Protein AF-A0A9E2UT31-F1 (afdb_monomer_lite)

Sequence (85 aa):
MEGEWDRLELLYGVDNIKRARGYAEIVYEESNPKVIEDIIKRIDTFGEKRVKAAFDIAAKKSPANPKRCYPYVKGIMDKWERRIK

Foldseek 3Di:
DCVLVVVCCVVPNPVLLVVLLVLVVQLVCSVPSVSSVVLSVCCVVPNPVLLVVLSVVLSPDDPPDPCSHSVVSVVSSVVVVVVVD

pLDDT: mean 93.75, std 8.63, range [52.56, 98.25]

Secondary structure (DSSP, 8-state):
--HHHHHHHHHH-HHHHHHHHHHHHHTT-TT-HHHHHHHHHHHHHH-HHHHHHHHHHHHTS-TT-TTSSHHHHHHHHHHHHTTT-

Structure (mmCIF, N/CA/C/O backbone):
data_AF-A0A9E2UT31-F1
#
_entry.id   AF-A0A9E2UT31-F1
#
loop_
_atom_site.group_PDB
_atom_site.id
_atom_site.type_symbol
_atom_site.label_atom_id
_atom_site.label_alt_id
_atom_site.label_comp_id
_atom_site.label_asym_id
_atom_site.label_entity_id
_atom_site.label_seq_id
_atom_site.pdbx_PDB_ins_code
_atom_site.Cartn_x
_atom_site.Cartn_y
_atom_site.Cartn_z
_atom_site.occupancy
_atom_site.B_iso_or_equiv
_atom_site.auth_seq_id
_atom_site.auth_comp_id
_atom_site.auth_asym_id
_atom_site.auth_atom_id
_atom_site.pdbx_PDB_model_num
ATOM 1 N N . MET A 1 1 ? 6.757 21.048 -3.846 1.00 52.56 1 MET A N 1
ATOM 2 C CA . MET A 1 1 ? 6.224 19.669 -3.943 1.00 52.56 1 MET A CA 1
ATOM 3 C C . MET A 1 1 ? 6.130 19.047 -2.540 1.00 52.56 1 MET A C 1
ATOM 5 O O . MET A 1 1 ? 6.371 17.861 -2.385 1.00 52.56 1 MET A O 1
ATOM 9 N N . GLU A 1 2 ? 5.771 19.848 -1.526 1.00 56.97 2 GLU A N 1
ATOM 10 C CA . GLU A 1 2 ? 5.726 19.447 -0.102 1.00 56.97 2 GLU A CA 1
ATOM 11 C C . GLU A 1 2 ? 4.286 19.195 0.383 1.00 56.97 2 GLU A C 1
ATOM 13 O O . GLU A 1 2 ? 4.040 18.276 1.155 1.00 56.97 2 GLU A O 1
ATOM 18 N N . GLY A 1 3 ? 3.293 19.885 -0.192 1.00 83.50 3 GLY A N 1
ATOM 19 C CA . GLY A 1 3 ? 1.924 19.862 0.335 1.00 83.50 3 GLY A CA 1
ATOM 20 C C . GLY A 1 3 ? 1.166 18.529 0.262 1.00 83.50 3 GLY A C 1
ATOM 21 O O . GLY A 1 3 ? 0.226 18.344 1.030 1.00 83.50 3 GLY A O 1
ATOM 22 N N . GLU A 1 4 ? 1.523 17.590 -0.627 1.00 89.69 4 GLU A N 1
ATOM 23 C CA . GLU A 1 4 ? 0.847 16.279 -0.644 1.00 89.69 4 GLU A CA 1
ATOM 24 C C . GLU A 1 4 ? 1.268 15.416 0.551 1.00 89.69 4 GLU A C 1
ATOM 26 O O . GLU A 1 4 ? 0.406 14.793 1.164 1.00 89.69 4 GLU A O 1
ATOM 31 N N . TRP A 1 5 ? 2.550 15.417 0.930 1.00 92.00 5 TRP A N 1
ATOM 32 C CA . TRP A 1 5 ? 3.027 14.648 2.083 1.00 92.00 5 TRP A CA 1
ATOM 33 C C . TRP A 1 5 ? 2.556 15.262 3.399 1.00 92.00 5 TRP A C 1
ATOM 35 O O . TRP A 1 5 ? 2.001 14.534 4.218 1.00 92.00 5 TRP A O 1
ATOM 45 N N . ASP A 1 6 ? 2.635 16.588 3.538 1.00 93.19 6 ASP A N 1
ATOM 46 C CA . ASP A 1 6 ? 2.132 17.300 4.720 1.00 93.19 6 ASP A CA 1
ATOM 47 C C . ASP A 1 6 ? 0.634 17.036 4.937 1.00 93.19 6 ASP A C 1
ATOM 49 O O . ASP A 1 6 ? 0.180 16.758 6.050 1.00 93.19 6 ASP A O 1
ATOM 53 N N . ARG A 1 7 ? -0.154 17.051 3.849 1.00 95.00 7 ARG A N 1
ATOM 54 C CA . ARG A 1 7 ? -1.578 16.697 3.895 1.00 95.00 7 ARG A CA 1
ATOM 55 C C . ARG A 1 7 ? -1.776 15.264 4.382 1.00 95.00 7 ARG A C 1
ATOM 57 O O . ARG A 1 7 ? -2.670 15.026 5.192 1.00 95.00 7 ARG A O 1
ATOM 64 N N . LEU A 1 8 ? -1.021 14.300 3.855 1.00 95.00 8 LEU A N 1
ATOM 65 C CA . LEU A 1 8 ? -1.168 12.905 4.269 1.00 95.00 8 LEU A CA 1
ATOM 66 C C . LEU A 1 8 ? -0.797 12.729 5.740 1.00 95.00 8 LEU A C 1
ATOM 68 O O . LEU A 1 8 ? -1.514 12.025 6.450 1.00 95.00 8 LEU A O 1
ATOM 72 N N . GLU A 1 9 ? 0.285 13.359 6.198 1.00 94.81 9 GLU A N 1
ATOM 73 C CA . GLU A 1 9 ? 0.732 13.281 7.592 1.00 94.81 9 GLU A CA 1
ATOM 74 C C . GLU A 1 9 ? -0.328 13.835 8.540 1.00 94.81 9 GLU A C 1
ATOM 76 O O . GLU A 1 9 ? -0.642 13.189 9.540 1.00 94.81 9 GLU A O 1
ATOM 81 N N . LEU A 1 10 ? -0.958 14.955 8.176 1.00 95.06 10 LEU A N 1
ATOM 82 C CA . LEU A 1 10 ? -2.062 15.536 8.936 1.00 95.06 10 LEU A CA 1
ATOM 83 C C . LEU A 1 10 ? -3.302 14.626 8.977 1.00 95.06 10 LEU A C 1
ATOM 85 O O . LEU A 1 10 ? -3.963 14.538 10.008 1.00 95.06 10 LEU A O 1
ATOM 89 N N . LEU A 1 11 ? -3.641 13.971 7.862 1.00 96.38 11 LEU A N 1
ATOM 90 C CA . LEU A 1 11 ? -4.865 13.168 7.748 1.00 96.38 11 LEU A CA 1
ATOM 91 C C . LEU A 1 11 ? -4.744 11.776 8.369 1.00 96.38 11 LEU A C 1
ATOM 93 O O . LEU A 1 11 ? -5.694 11.289 8.976 1.00 96.38 11 LEU A O 1
ATOM 97 N N . TYR A 1 12 ? -3.607 11.117 8.165 1.00 96.19 12 TYR A N 1
ATOM 98 C CA . TYR A 1 12 ? -3.446 9.696 8.467 1.00 96.19 12 TYR A CA 1
ATOM 99 C C . TYR A 1 12 ? -2.392 9.431 9.540 1.00 96.19 12 TYR A C 1
ATOM 101 O O . TYR A 1 12 ? -2.371 8.340 10.106 1.00 96.19 12 TYR A O 1
ATOM 109 N N . GLY A 1 13 ? -1.528 10.401 9.840 1.00 96.62 13 GLY A N 1
ATOM 110 C CA . GLY A 1 13 ? -0.403 10.224 10.747 1.00 96.62 13 GLY A CA 1
ATOM 111 C C . GLY A 1 13 ? 0.781 9.498 10.105 1.00 96.62 13 GLY A C 1
ATOM 112 O O . GLY A 1 13 ? 0.647 8.665 9.200 1.00 96.62 13 GLY A O 1
ATOM 113 N N . VAL A 1 14 ? 1.971 9.803 10.623 1.00 95.31 14 VAL A N 1
ATOM 114 C CA . VAL A 1 14 ? 3.257 9.306 10.110 1.00 95.31 14 VAL A CA 1
ATOM 115 C C . VAL A 1 14 ? 3.334 7.774 10.133 1.00 95.31 14 VAL A C 1
ATOM 117 O O . VAL A 1 14 ? 3.845 7.167 9.192 1.00 95.31 14 VAL A O 1
ATOM 120 N N . ASP A 1 15 ? 2.777 7.124 11.157 1.00 96.25 15 ASP A N 1
ATOM 121 C CA . ASP A 1 15 ? 2.839 5.664 11.297 1.00 96.25 15 ASP A CA 1
ATOM 122 C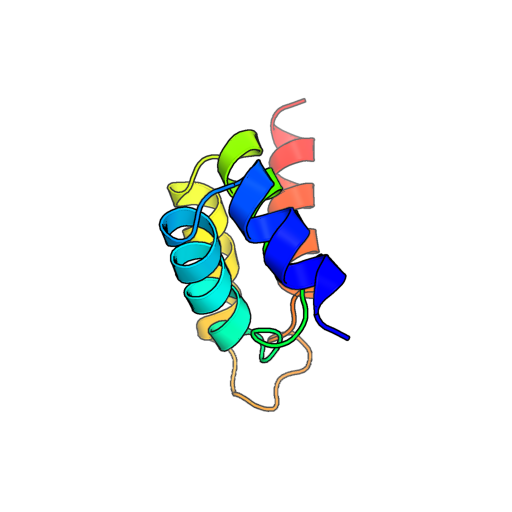 C . ASP A 1 15 ? 2.052 4.923 10.209 1.00 96.25 15 ASP A C 1
ATOM 124 O O . ASP A 1 15 ? 2.527 3.916 9.672 1.00 96.25 15 ASP A O 1
ATOM 128 N N . ASN A 1 16 ? 0.872 5.427 9.837 1.00 96.25 16 ASN A N 1
ATOM 129 C CA . ASN A 1 16 ? 0.066 4.830 8.771 1.00 96.25 16 ASN A CA 1
ATOM 130 C C . ASN A 1 16 ? 0.718 5.040 7.403 1.00 96.25 16 ASN A C 1
ATOM 132 O O . ASN A 1 16 ? 0.745 4.118 6.587 1.00 96.25 16 ASN A O 1
ATOM 136 N N . ILE A 1 17 ? 1.322 6.209 7.179 1.00 97.00 17 ILE A N 1
ATOM 137 C CA . ILE A 1 17 ? 2.102 6.490 5.967 1.00 97.00 17 ILE A CA 1
ATOM 138 C C . ILE A 1 17 ? 3.302 5.563 5.870 1.00 97.00 17 ILE A C 1
ATOM 140 O O . ILE A 1 17 ? 3.521 4.957 4.824 1.00 97.00 17 ILE A O 1
ATOM 144 N N . LYS A 1 18 ? 4.066 5.409 6.954 1.00 96.88 18 LYS A N 1
ATOM 145 C CA . LYS A 1 18 ? 5.229 4.520 6.996 1.00 96.88 18 LYS A CA 1
ATOM 146 C C . LYS A 1 18 ? 4.832 3.074 6.707 1.00 96.88 18 LYS A C 1
ATOM 148 O O . LYS A 1 18 ? 5.498 2.394 5.930 1.00 96.88 18 LYS A O 1
ATOM 153 N N . ARG A 1 19 ? 3.718 2.613 7.281 1.00 96.69 19 ARG A N 1
ATOM 154 C CA . ARG A 1 19 ? 3.176 1.276 7.012 1.00 96.69 19 ARG A CA 1
ATOM 155 C C . ARG A 1 19 ? 2.762 1.108 5.550 1.00 96.69 19 ARG A C 1
ATOM 157 O O . ARG A 1 19 ? 3.138 0.124 4.921 1.00 96.69 19 ARG A O 1
ATOM 164 N N . ALA A 1 20 ? 2.024 2.068 4.997 1.00 97.69 20 ALA A N 1
ATOM 165 C CA . ALA A 1 20 ? 1.604 2.044 3.600 1.00 97.69 20 ALA A CA 1
ATOM 166 C C . ALA A 1 20 ? 2.791 2.123 2.627 1.00 97.69 20 ALA A C 1
ATOM 168 O O . ALA A 1 20 ? 2.790 1.429 1.611 1.00 97.69 20 ALA A O 1
ATOM 169 N N . ARG A 1 21 ? 3.840 2.881 2.971 1.00 97.56 21 ARG A N 1
ATOM 170 C CA . ARG A 1 21 ? 5.109 2.911 2.231 1.00 97.56 21 ARG A CA 1
ATOM 171 C C . ARG A 1 21 ? 5.767 1.541 2.157 1.00 97.56 21 ARG A C 1
ATOM 173 O O . ARG A 1 21 ? 6.122 1.131 1.061 1.00 97.56 21 ARG A O 1
ATOM 180 N N . GLY A 1 22 ? 5.817 0.791 3.257 1.00 97.94 22 GLY A N 1
ATOM 181 C CA . GLY A 1 22 ? 6.357 -0.574 3.242 1.00 97.94 22 GLY A CA 1
ATOM 182 C C . GLY A 1 22 ? 5.618 -1.518 2.280 1.00 97.94 22 GLY A C 1
ATOM 183 O O . GLY A 1 22 ? 6.231 -2.378 1.652 1.00 97.94 22 GLY A O 1
ATOM 184 N N . TYR A 1 23 ? 4.306 -1.339 2.095 1.00 98.19 23 TYR A N 1
ATOM 185 C CA . TYR A 1 23 ? 3.572 -2.060 1.049 1.00 98.19 23 TYR A CA 1
ATOM 186 C C . TYR A 1 23 ? 3.903 -1.542 -0.354 1.00 98.19 23 TYR A C 1
ATOM 188 O O . TYR A 1 23 ? 4.084 -2.335 -1.277 1.00 98.19 23 TYR A O 1
ATOM 196 N N . ALA A 1 24 ? 3.993 -0.227 -0.528 1.00 97.94 24 ALA A N 1
ATOM 197 C CA . ALA A 1 24 ? 4.298 0.388 -1.814 1.00 97.94 24 ALA A CA 1
ATOM 198 C C . ALA A 1 24 ? 5.706 0.037 -2.330 1.00 97.94 24 ALA A C 1
ATOM 200 O O . ALA A 1 24 ? 5.863 -0.163 -3.532 1.00 97.94 24 ALA A O 1
ATOM 201 N N . GLU A 1 25 ? 6.686 -0.161 -1.444 1.00 97.94 25 GLU A N 1
ATOM 202 C CA . GLU A 1 25 ? 8.036 -0.641 -1.790 1.00 97.94 25 GLU A CA 1
ATOM 203 C C . GLU A 1 25 ? 8.008 -1.996 -2.520 1.00 97.94 25 GLU A C 1
ATOM 205 O O . GLU A 1 25 ? 8.803 -2.254 -3.424 1.00 97.94 25 GLU A O 1
ATOM 210 N N . ILE A 1 26 ? 7.053 -2.876 -2.191 1.00 97.31 26 ILE A N 1
ATOM 211 C CA . ILE A 1 26 ? 6.914 -4.189 -2.846 1.00 97.31 26 ILE A CA 1
ATOM 212 C C . ILE A 1 26 ? 6.645 -4.028 -4.347 1.00 97.31 26 ILE A C 1
ATOM 214 O O . ILE A 1 26 ? 7.035 -4.893 -5.140 1.00 97.31 26 ILE A O 1
ATOM 218 N N . VAL A 1 27 ? 5.977 -2.940 -4.725 1.00 97.31 27 VAL A N 1
ATOM 219 C CA . VAL A 1 27 ? 5.539 -2.627 -6.088 1.00 97.31 27 VAL A CA 1
ATOM 220 C C . VAL A 1 27 ? 6.228 -1.387 -6.665 1.00 97.31 27 VAL A C 1
ATOM 222 O O . VAL A 1 27 ? 5.792 -0.921 -7.713 1.00 97.31 27 VAL A O 1
ATOM 225 N N . TYR A 1 28 ? 7.303 -0.910 -6.025 1.00 96.81 28 TYR A N 1
ATOM 226 C CA . TYR A 1 28 ? 8.141 0.212 -6.470 1.00 96.81 28 TYR A CA 1
ATOM 227 C C . TYR A 1 28 ? 7.395 1.557 -6.598 1.00 96.81 28 TYR A C 1
ATOM 229 O O . TYR A 1 28 ? 7.634 2.324 -7.528 1.00 96.81 28 TYR A O 1
ATOM 237 N N . GLU A 1 29 ? 6.455 1.824 -5.686 1.00 97.06 29 GLU A N 1
ATOM 238 C CA . GLU A 1 29 ? 5.601 3.028 -5.679 1.00 97.06 29 GLU A CA 1
ATOM 239 C C . GLU A 1 29 ? 5.704 3.822 -4.358 1.00 97.06 29 GLU A C 1
ATOM 241 O O . GLU A 1 29 ? 4.830 4.619 -4.018 1.00 97.06 29 GLU A O 1
ATOM 246 N N . GLU A 1 30 ? 6.757 3.617 -3.565 1.00 96.69 30 GLU A N 1
ATOM 247 C CA . GLU A 1 30 ? 6.939 4.226 -2.237 1.00 96.69 30 GLU A CA 1
ATOM 248 C C . GLU A 1 30 ? 7.065 5.760 -2.245 1.00 96.69 30 GLU A C 1
ATOM 250 O O . GLU A 1 30 ? 6.821 6.430 -1.232 1.00 96.69 30 GLU A O 1
ATOM 255 N N . SER A 1 31 ? 7.412 6.321 -3.404 1.00 96.06 31 SER A N 1
ATOM 256 C CA . SER A 1 31 ? 7.507 7.759 -3.663 1.00 96.06 31 SER A CA 1
ATOM 257 C C . SER A 1 31 ? 6.207 8.372 -4.194 1.00 96.06 31 SER A C 1
ATOM 259 O O . SER A 1 31 ? 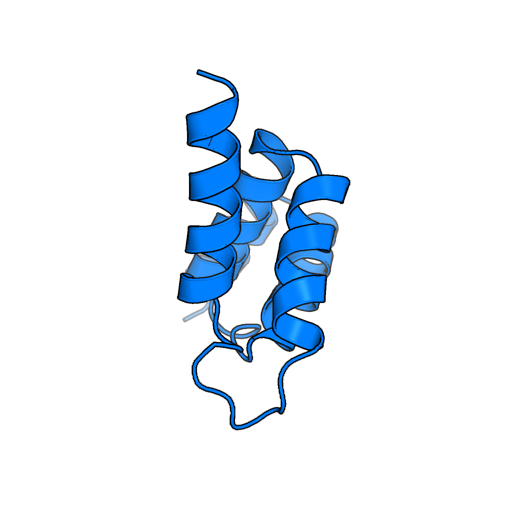6.141 9.588 -4.364 1.00 96.06 31 SER A O 1
ATOM 261 N N . ASN A 1 32 ? 5.165 7.566 -4.428 1.00 96.62 32 ASN A N 1
ATOM 262 C CA . ASN A 1 32 ? 3.909 8.008 -5.020 1.00 96.62 32 ASN A CA 1
ATOM 263 C C . ASN A 1 32 ? 2.833 8.241 -3.939 1.00 96.62 32 ASN A C 1
ATOM 265 O O . ASN A 1 32 ? 2.170 7.289 -3.513 1.00 96.62 32 ASN A O 1
ATOM 269 N N . PRO A 1 33 ? 2.593 9.492 -3.501 1.00 95.94 33 PRO A N 1
ATOM 270 C CA . PRO A 1 33 ? 1.669 9.790 -2.402 1.00 95.94 33 PRO A CA 1
ATOM 271 C C . PRO A 1 33 ? 0.229 9.337 -2.682 1.00 95.94 33 PRO A C 1
ATOM 273 O O . PRO A 1 33 ? -0.482 8.955 -1.756 1.00 95.94 33 PRO A O 1
ATOM 276 N N . LYS A 1 34 ? -0.201 9.289 -3.951 1.00 96.75 34 LYS A N 1
ATOM 277 C CA . LYS A 1 34 ? -1.536 8.788 -4.321 1.00 96.75 34 LYS A CA 1
ATOM 278 C C . LYS A 1 34 ? -1.666 7.284 -4.092 1.00 96.75 34 LYS A C 1
ATOM 280 O O . LYS A 1 34 ? -2.720 6.825 -3.657 1.00 96.75 34 LYS A O 1
ATOM 285 N N . VAL A 1 35 ? -0.606 6.520 -4.368 1.00 97.56 35 VAL A N 1
ATOM 286 C CA . VAL A 1 35 ? -0.566 5.078 -4.082 1.00 97.56 35 VAL A CA 1
ATOM 287 C C . VAL A 1 35 ? -0.532 4.844 -2.577 1.00 97.56 35 VAL A C 1
ATOM 289 O O . VAL A 1 35 ? -1.296 4.016 -2.087 1.00 97.56 35 VAL A O 1
ATOM 292 N N . ILE A 1 36 ? 0.270 5.615 -1.835 1.00 98.00 36 ILE A N 1
ATOM 293 C CA . ILE A 1 36 ? 0.293 5.553 -0.367 1.00 98.00 36 ILE A CA 1
ATOM 294 C C . ILE A 1 36 ? -1.101 5.803 0.212 1.00 98.00 36 ILE A C 1
ATOM 296 O O . ILE A 1 36 ? -1.588 4.997 1.002 1.00 98.00 36 ILE A O 1
ATOM 300 N N . GLU A 1 37 ? -1.776 6.872 -0.216 1.00 97.81 37 GLU A N 1
ATOM 301 C CA . GLU A 1 37 ? -3.121 7.196 0.259 1.00 97.81 37 GLU A CA 1
ATOM 302 C C . GLU A 1 37 ? -4.141 6.090 -0.070 1.00 97.81 37 GLU A C 1
ATOM 304 O O . GLU A 1 37 ? -4.958 5.735 0.780 1.00 97.81 37 GLU A O 1
ATOM 309 N N . ASP A 1 38 ? -4.098 5.510 -1.277 1.00 97.88 38 ASP A N 1
ATOM 310 C CA . ASP A 1 38 ? -5.008 4.416 -1.657 1.00 97.88 38 ASP A CA 1
ATOM 311 C C . ASP A 1 38 ? -4.737 3.140 -0.841 1.00 97.88 38 ASP A C 1
ATOM 313 O O . ASP A 1 38 ? -5.682 2.454 -0.453 1.00 97.88 38 ASP A O 1
ATOM 317 N N . ILE A 1 39 ? -3.474 2.839 -0.513 1.00 98.12 39 ILE A N 1
ATOM 318 C CA . ILE A 1 39 ? -3.122 1.713 0.365 1.00 98.12 39 ILE A CA 1
ATOM 319 C C . ILE A 1 39 ? -3.706 1.920 1.764 1.00 98.12 39 ILE A C 1
ATOM 321 O O . ILE A 1 39 ? -4.322 0.991 2.286 1.00 98.12 39 ILE A O 1
ATOM 325 N N . ILE A 1 40 ? -3.568 3.117 2.349 1.00 97.94 40 ILE A N 1
ATOM 326 C CA . ILE A 1 40 ? -4.137 3.434 3.672 1.00 97.94 40 ILE A CA 1
ATOM 327 C C . ILE A 1 40 ? -5.653 3.201 3.659 1.00 97.94 40 ILE A C 1
ATOM 329 O O . ILE A 1 40 ? -6.165 2.406 4.445 1.00 97.94 40 ILE A O 1
ATOM 333 N N . LYS A 1 41 ? -6.365 3.776 2.682 1.00 96.94 41 LYS A N 1
ATOM 334 C CA . LYS A 1 41 ? -7.824 3.603 2.545 1.00 96.94 41 LYS A CA 1
ATOM 335 C C . LYS A 1 41 ? -8.235 2.141 2.375 1.00 96.94 41 LYS A C 1
ATOM 337 O O . LYS A 1 41 ? -9.286 1.713 2.858 1.00 96.94 41 LYS A O 1
ATOM 342 N N . ARG A 1 42 ? -7.421 1.344 1.680 1.00 95.88 42 ARG A N 1
ATOM 343 C CA . ARG A 1 42 ? -7.669 -0.092 1.504 1.00 95.88 42 ARG A CA 1
ATOM 344 C C . ARG A 1 42 ? -7.420 -0.890 2.775 1.00 95.88 42 ARG A C 1
ATOM 346 O O . ARG A 1 42 ? -8.134 -1.869 2.988 1.00 95.88 42 ARG A O 1
ATOM 353 N N . ILE A 1 43 ? -6.464 -0.489 3.612 1.00 96.31 43 ILE A N 1
ATOM 354 C CA . ILE A 1 43 ? -6.269 -1.082 4.940 1.00 96.31 43 ILE A CA 1
ATOM 355 C C . ILE A 1 43 ? -7.522 -0.853 5.787 1.00 96.31 43 ILE A C 1
ATOM 357 O O . ILE A 1 43 ? -8.027 -1.819 6.354 1.00 96.31 43 ILE A O 1
ATOM 361 N N . ASP A 1 44 ? -8.078 0.358 5.779 1.00 94.25 44 ASP A N 1
ATOM 362 C CA . ASP A 1 44 ? -9.311 0.674 6.513 1.00 94.25 44 ASP A CA 1
ATOM 363 C C . ASP A 1 44 ? -10.524 -0.103 5.975 1.00 94.25 44 ASP A C 1
ATOM 365 O O . ASP A 1 44 ? -11.344 -0.608 6.739 1.00 94.25 44 ASP A O 1
ATOM 369 N N . THR A 1 45 ? -10.620 -0.257 4.650 1.00 92.75 45 THR A N 1
ATOM 370 C CA . THR A 1 45 ? -11.764 -0.916 3.993 1.00 92.75 45 THR A CA 1
ATOM 371 C C . THR A 1 45 ? -11.740 -2.441 4.134 1.00 92.75 45 THR A C 1
ATOM 373 O O . THR A 1 45 ? -12.768 -3.070 4.380 1.00 92.75 45 THR A O 1
ATOM 376 N N . PHE A 1 46 ? -10.580 -3.071 3.926 1.00 92.38 46 PHE A N 1
ATOM 377 C CA . PHE A 1 46 ? -10.459 -4.533 3.843 1.00 92.38 46 PHE A CA 1
ATOM 378 C C . PHE A 1 46 ? -9.822 -5.173 5.077 1.00 92.38 46 PHE A C 1
ATOM 380 O O . PHE A 1 46 ? -9.866 -6.400 5.222 1.00 92.38 46 PHE A O 1
ATOM 387 N N . GLY A 1 47 ? -9.209 -4.370 5.940 1.00 94.94 47 GLY A N 1
ATOM 388 C CA . GLY A 1 47 ? -8.346 -4.828 7.013 1.00 94.94 47 GLY A CA 1
ATOM 389 C C . GLY A 1 47 ? -6.941 -5.183 6.521 1.00 94.94 47 GLY A C 1
ATOM 390 O O . GLY A 1 47 ? -6.727 -5.713 5.424 1.00 94.94 47 GLY A O 1
ATOM 391 N N . GLU A 1 48 ? -5.965 -4.959 7.397 1.00 95.50 48 GLU A N 1
ATOM 392 C CA . GLU A 1 48 ? -4.542 -5.137 7.101 1.00 95.50 48 GLU A CA 1
ATOM 393 C C . GLU A 1 48 ? -4.195 -6.551 6.610 1.00 95.50 48 GLU A C 1
ATOM 395 O O . GLU A 1 48 ? -3.427 -6.711 5.664 1.00 95.50 48 GLU A O 1
ATOM 400 N N . LYS A 1 49 ? -4.821 -7.595 7.175 1.00 95.94 49 LYS A N 1
ATOM 401 C CA . LYS A 1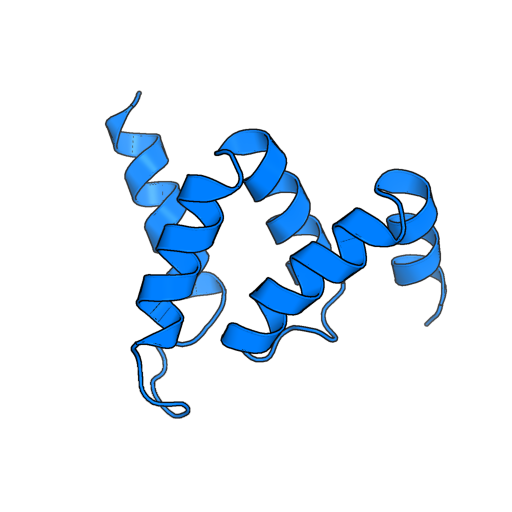 49 ? -4.570 -8.992 6.775 1.00 95.94 49 LYS A CA 1
ATOM 402 C C . LYS A 1 49 ? -4.843 -9.240 5.291 1.00 95.94 49 LYS A C 1
ATOM 404 O O . LYS A 1 49 ? -4.095 -9.972 4.644 1.00 95.94 49 LYS A O 1
ATOM 409 N N . ARG A 1 50 ? -5.914 -8.653 4.747 1.00 95.62 50 ARG A N 1
ATOM 410 C CA . ARG A 1 50 ? -6.271 -8.824 3.333 1.00 95.62 50 ARG A CA 1
ATOM 411 C C . ARG A 1 50 ? -5.333 -8.026 2.445 1.00 95.62 50 ARG A C 1
ATOM 413 O O . ARG A 1 50 ? -4.803 -8.585 1.491 1.00 95.62 50 ARG A O 1
ATOM 420 N N . VAL A 1 51 ? -5.067 -6.768 2.792 1.00 97.31 51 VAL A N 1
ATOM 421 C CA . VAL A 1 51 ? -4.100 -5.942 2.055 1.00 97.31 51 VAL A CA 1
ATOM 422 C C . VAL A 1 51 ? -2.749 -6.649 1.982 1.00 97.31 51 VAL A C 1
ATOM 424 O O . VAL A 1 51 ? -2.240 -6.878 0.884 1.00 97.31 51 VAL A O 1
ATOM 427 N N . LYS A 1 52 ? -2.239 -7.132 3.120 1.00 98.00 52 LYS A N 1
ATOM 428 C CA . LYS A 1 52 ? -1.002 -7.910 3.175 1.00 98.00 52 LYS A CA 1
ATOM 429 C C . LYS A 1 52 ? -1.033 -9.116 2.242 1.00 98.00 52 LYS A C 1
ATOM 431 O O . LYS A 1 52 ? -0.105 -9.299 1.464 1.00 98.00 52 LYS A O 1
ATOM 436 N N . ALA A 1 53 ? -2.102 -9.912 2.266 1.00 97.81 53 ALA A N 1
ATOM 437 C CA . ALA A 1 53 ? -2.215 -11.081 1.398 1.00 97.81 53 ALA A CA 1
ATOM 438 C C . ALA A 1 53 ? -2.159 -10.720 -0.100 1.00 97.81 53 ALA A C 1
ATOM 440 O O . ALA A 1 53 ? -1.570 -11.461 -0.887 1.00 97.81 53 ALA A O 1
ATOM 441 N N . ALA A 1 54 ? -2.737 -9.586 -0.509 1.00 97.88 54 ALA A N 1
ATOM 442 C CA . ALA A 1 54 ? -2.679 -9.131 -1.899 1.00 97.88 54 ALA A CA 1
ATOM 443 C C . ALA A 1 54 ? -1.254 -8.721 -2.304 1.00 97.88 54 ALA A C 1
ATOM 445 O O . ALA A 1 54 ? -0.774 -9.120 -3.369 1.00 97.88 54 ALA A O 1
ATOM 446 N N . PHE A 1 55 ? -0.556 -7.991 -1.433 1.00 98.25 55 PHE A N 1
ATOM 447 C CA . PHE A 1 55 ? 0.842 -7.623 -1.645 1.00 98.25 55 PHE A CA 1
ATOM 448 C C . PHE A 1 55 ? 1.781 -8.835 -1.616 1.00 98.25 55 PHE A C 1
ATOM 450 O O . PHE A 1 55 ? 2.646 -8.938 -2.481 1.00 98.25 55 PHE A O 1
ATOM 457 N N . ASP A 1 56 ? 1.566 -9.810 -0.729 1.00 98.12 56 ASP A N 1
ATOM 458 C CA . ASP A 1 56 ? 2.338 -11.060 -0.684 1.00 98.12 56 ASP A CA 1
ATOM 459 C C . ASP A 1 56 ? 2.230 -11.840 -2.013 1.00 98.12 56 ASP A C 1
ATOM 461 O O . ASP A 1 56 ? 3.190 -12.471 -2.458 1.00 98.12 56 ASP A O 1
ATOM 465 N N . ILE A 1 57 ? 1.075 -11.796 -2.692 1.00 97.56 57 ILE A N 1
ATOM 466 C CA . ILE A 1 57 ? 0.901 -12.417 -4.018 1.00 97.56 57 ILE A CA 1
ATOM 467 C C . ILE A 1 57 ? 1.755 -11.710 -5.080 1.00 97.56 57 ILE A C 1
ATOM 469 O O . ILE A 1 57 ? 2.332 -12.384 -5.941 1.00 97.56 57 ILE A O 1
ATOM 473 N N . ALA A 1 58 ? 1.837 -10.378 -5.039 1.00 96.88 58 ALA A N 1
ATOM 474 C CA . ALA A 1 58 ? 2.689 -9.604 -5.941 1.00 96.88 58 ALA A CA 1
ATOM 475 C C . ALA A 1 58 ? 4.181 -9.791 -5.618 1.00 96.88 58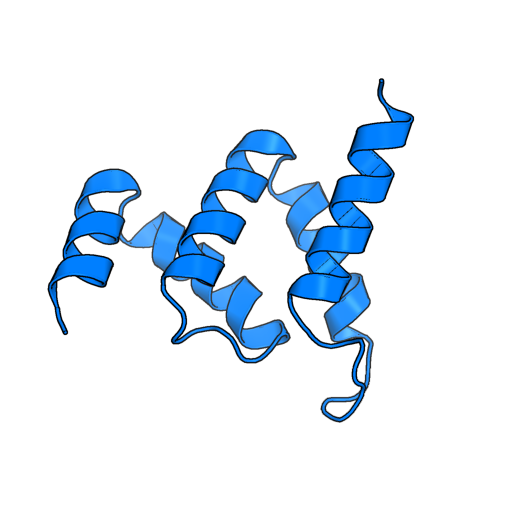 ALA A C 1
ATOM 477 O O . ALA A 1 58 ? 4.979 -9.975 -6.535 1.00 96.88 58 ALA A O 1
ATOM 478 N N . ALA A 1 59 ? 4.548 -9.849 -4.335 1.00 96.94 59 ALA A N 1
ATOM 479 C CA . ALA A 1 59 ? 5.921 -10.034 -3.865 1.00 96.94 59 ALA A CA 1
ATOM 480 C C . ALA A 1 59 ? 6.548 -11.357 -4.337 1.00 96.94 59 ALA A C 1
ATOM 482 O O . ALA A 1 59 ? 7.746 -11.417 -4.596 1.00 96.94 59 ALA A O 1
ATOM 483 N N . LYS A 1 60 ? 5.738 -12.412 -4.512 1.00 97.25 60 LYS A N 1
ATOM 484 C CA . LYS A 1 60 ? 6.181 -13.706 -5.069 1.00 97.25 60 LYS A CA 1
ATOM 485 C C . LYS A 1 60 ? 6.577 -13.640 -6.548 1.00 97.25 60 LYS A C 1
ATOM 487 O O . LYS A 1 60 ? 7.068 -14.628 -7.091 1.00 97.25 60 LYS A O 1
ATOM 492 N N . LYS A 1 61 ? 6.301 -12.535 -7.244 1.00 95.31 61 LYS A N 1
ATOM 493 C CA . LYS A 1 61 ? 6.697 -12.346 -8.642 1.00 95.31 61 LYS A CA 1
ATOM 494 C C . LYS A 1 61 ? 8.127 -11.815 -8.721 1.00 95.31 61 LYS A C 1
ATOM 496 O O . LYS A 1 61 ? 8.590 -11.090 -7.840 1.00 95.31 61 LYS A O 1
ATOM 501 N N . SER A 1 62 ? 8.821 -12.158 -9.808 1.00 94.88 62 SER A N 1
ATOM 502 C CA . SER A 1 62 ? 10.143 -11.591 -10.078 1.00 94.88 62 SER A CA 1
ATOM 503 C C . SER A 1 62 ? 10.066 -10.056 -10.156 1.00 94.88 62 SER A C 1
ATOM 505 O O . SER A 1 62 ? 9.028 -9.531 -10.566 1.00 94.88 62 SER A O 1
ATOM 507 N N . PRO A 1 63 ? 11.138 -9.330 -9.789 1.00 92.69 63 PRO A N 1
ATOM 508 C CA . PRO A 1 63 ? 11.192 -7.867 -9.875 1.00 92.69 63 PRO A CA 1
ATOM 509 C C . PRO A 1 63 ? 10.752 -7.296 -11.231 1.00 92.69 63 PRO A C 1
ATOM 511 O O . PRO A 1 63 ? 9.993 -6.340 -11.277 1.00 92.69 63 PRO A O 1
ATOM 514 N N . ALA A 1 64 ? 11.151 -7.938 -12.334 1.00 93.44 64 ALA A N 1
ATOM 515 C CA . ALA A 1 64 ? 10.804 -7.521 -13.696 1.00 93.44 64 ALA A CA 1
ATOM 516 C C . ALA A 1 64 ? 9.411 -7.990 -14.167 1.00 93.44 64 ALA A C 1
ATOM 518 O O . ALA A 1 64 ? 9.041 -7.791 -15.323 1.00 93.44 64 ALA A O 1
ATOM 519 N N . ASN A 1 65 ? 8.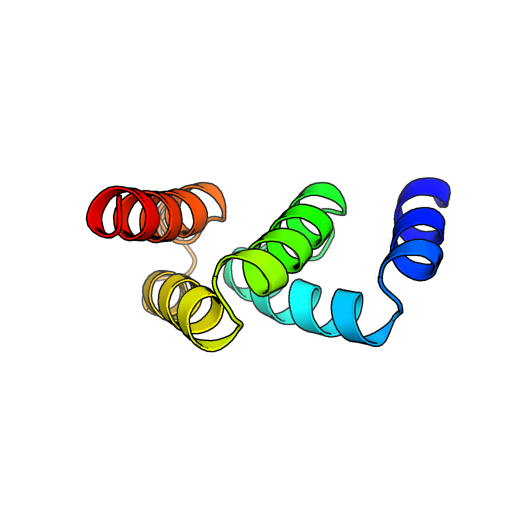639 -8.678 -13.320 1.00 96.00 65 ASN A N 1
ATOM 520 C CA . ASN A 1 65 ? 7.326 -9.160 -13.719 1.00 96.00 65 ASN A CA 1
ATOM 521 C C . ASN A 1 65 ? 6.331 -7.991 -13.780 1.00 96.00 65 ASN A C 1
ATOM 523 O O . ASN A 1 65 ? 6.132 -7.327 -12.764 1.00 96.00 65 ASN A O 1
ATOM 527 N N . PRO A 1 66 ? 5.586 -7.804 -14.882 1.00 94.75 66 PRO A N 1
ATOM 528 C CA . PRO A 1 66 ? 4.618 -6.711 -14.993 1.00 94.75 66 PRO A CA 1
ATOM 529 C C . PRO A 1 66 ? 3.456 -6.815 -13.992 1.00 94.75 66 PRO A C 1
ATOM 531 O O . PRO A 1 66 ? 2.737 -5.845 -13.785 1.00 94.75 66 PRO A O 1
ATOM 534 N N . LYS A 1 67 ? 3.247 -7.978 -13.355 1.00 96.06 67 LYS A N 1
ATOM 535 C CA . LYS A 1 67 ? 2.258 -8.162 -12.279 1.00 96.06 67 LYS A CA 1
ATOM 536 C C . LYS A 1 67 ? 2.778 -7.731 -10.906 1.00 96.06 67 LYS A C 1
ATOM 538 O O . LYS A 1 67 ? 2.009 -7.731 -9.951 1.00 96.06 67 LYS A O 1
ATOM 543 N N . ARG A 1 68 ? 4.056 -7.375 -10.771 1.00 96.75 68 ARG A N 1
ATOM 544 C CA . ARG A 1 68 ? 4.600 -6.780 -9.547 1.00 96.75 68 ARG A CA 1
ATOM 545 C C . ARG A 1 68 ? 4.387 -5.266 -9.572 1.00 96.75 68 ARG A C 1
ATOM 547 O O . ARG A 1 68 ? 5.326 -4.487 -9.594 1.00 96.75 68 ARG A O 1
ATOM 554 N N . CYS A 1 69 ? 3.122 -4.870 -9.634 1.00 97.38 69 CYS A N 1
ATOM 555 C CA . CYS A 1 69 ? 2.703 -3.479 -9.736 1.00 97.38 69 CYS A CA 1
ATOM 556 C C . CYS A 1 69 ? 1.434 -3.246 -8.910 1.00 97.38 69 CYS A C 1
ATOM 558 O O . CYS A 1 69 ? 0.647 -4.172 -8.664 1.00 97.38 69 CYS A O 1
ATOM 560 N N . TYR A 1 70 ? 1.206 -1.998 -8.506 1.00 97.81 70 TYR A N 1
ATOM 561 C CA . TYR A 1 70 ? 0.048 -1.646 -7.690 1.00 97.81 70 TYR A CA 1
ATOM 562 C C . TYR A 1 70 ? -1.314 -1.937 -8.359 1.00 97.81 70 TYR A C 1
ATOM 564 O O . TYR A 1 70 ? -2.188 -2.501 -7.694 1.00 97.81 70 TYR A O 1
ATOM 572 N N . PRO A 1 71 ? -1.525 -1.679 -9.670 1.00 97.62 71 PRO A N 1
ATOM 573 C CA . PRO A 1 71 ? -2.786 -2.019 -10.335 1.00 97.62 71 PRO A CA 1
ATOM 574 C C . PRO A 1 71 ? -3.156 -3.506 -10.246 1.00 97.62 71 PRO A C 1
ATOM 576 O O . PRO A 1 71 ? -4.328 -3.850 -10.086 1.00 97.62 71 PRO A O 1
ATOM 579 N N . TYR A 1 72 ? -2.165 -4.401 -10.304 1.00 97.56 72 TYR A N 1
ATOM 580 C CA . TYR A 1 72 ? -2.402 -5.834 -10.144 1.00 97.56 72 TYR A CA 1
ATOM 581 C C . TYR A 1 72 ? -2.846 -6.180 -8.716 1.00 97.56 72 TYR A C 1
ATOM 583 O O . TYR A 1 72 ? -3.807 -6.931 -8.538 1.00 97.56 72 TYR A O 1
ATOM 591 N N . VAL A 1 73 ? -2.200 -5.588 -7.707 1.00 97.56 73 VAL A N 1
ATOM 592 C CA . VAL A 1 73 ? -2.571 -5.726 -6.288 1.00 97.56 73 VAL A CA 1
ATOM 593 C C . VAL A 1 73 ? -3.999 -5.227 -6.042 1.00 97.56 73 VAL A C 1
ATOM 595 O O . VAL A 1 73 ? -4.814 -5.943 -5.455 1.00 97.56 73 VAL A O 1
ATOM 598 N N . LYS A 1 74 ? -4.348 -4.055 -6.579 1.00 96.44 74 LYS A N 1
ATOM 599 C CA . LYS A 1 74 ? -5.710 -3.503 -6.559 1.00 96.44 74 LYS A CA 1
ATOM 600 C C . LYS A 1 74 ? -6.728 -4.460 -7.181 1.00 96.44 74 LYS A C 1
ATOM 602 O O . LYS A 1 74 ? -7.726 -4.788 -6.544 1.00 96.44 74 LYS A O 1
ATOM 607 N N . GLY A 1 75 ? -6.423 -5.015 -8.353 1.00 96.69 75 GLY A N 1
ATOM 608 C CA . GLY A 1 75 ? -7.282 -5.999 -9.015 1.00 96.69 75 GLY A CA 1
ATOM 609 C C . GLY A 1 75 ? -7.506 -7.293 -8.217 1.00 96.69 75 GLY A C 1
ATOM 610 O O . GLY A 1 75 ? -8.554 -7.923 -8.369 1.00 96.69 75 GLY A O 1
ATOM 611 N N . ILE A 1 76 ? -6.563 -7.706 -7.361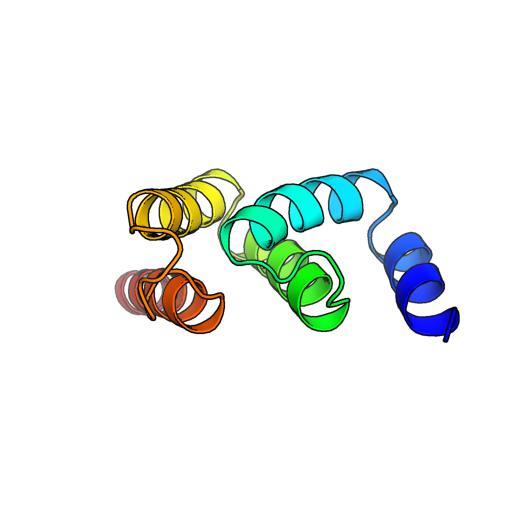 1.00 96.06 76 ILE A N 1
ATOM 612 C CA . ILE A 1 76 ? -6.758 -8.837 -6.437 1.00 96.06 76 ILE A CA 1
ATOM 613 C C . ILE A 1 76 ? -7.790 -8.476 -5.364 1.00 96.06 76 ILE A C 1
ATOM 615 O O . ILE A 1 76 ? -8.731 -9.238 -5.144 1.00 96.06 76 ILE A O 1
ATOM 619 N N . MET A 1 77 ? -7.636 -7.315 -4.726 1.00 94.44 77 MET A N 1
ATOM 620 C CA . MET A 1 77 ? -8.536 -6.869 -3.658 1.00 94.44 77 MET A CA 1
ATOM 621 C C . MET A 1 77 ? -9.956 -6.616 -4.170 1.00 94.44 77 MET A C 1
ATOM 623 O O . MET A 1 77 ? -10.915 -7.097 -3.571 1.00 94.44 77 MET A O 1
ATOM 627 N N . ASP A 1 78 ? -10.097 -5.959 -5.322 1.00 93.31 78 ASP A N 1
ATOM 628 C CA . ASP A 1 78 ? -11.403 -5.666 -5.921 1.00 93.31 78 ASP A CA 1
ATOM 629 C C . ASP A 1 78 ? -12.158 -6.966 -6.283 1.00 93.31 78 ASP A C 1
ATOM 631 O O . ASP A 1 78 ? -13.383 -7.051 -6.177 1.00 93.31 78 ASP A O 1
ATOM 635 N N . LYS A 1 79 ? -11.435 -8.035 -6.658 1.00 93.38 79 LYS A N 1
ATOM 636 C CA . LYS A 1 79 ? -12.026 -9.372 -6.855 1.00 93.38 79 LYS A CA 1
ATOM 637 C C . LYS A 1 79 ? -12.538 -9.992 -5.558 1.00 93.38 79 LYS A C 1
ATOM 639 O O . LYS A 1 79 ? -13.506 -10.746 -5.609 1.00 93.38 79 LYS A O 1
ATOM 644 N N . TRP A 1 80 ? -11.894 -9.734 -4.422 1.00 89.88 80 TRP A N 1
ATOM 645 C CA . TRP A 1 80 ? -12.377 -10.216 -3.128 1.00 89.88 80 TRP A CA 1
ATOM 646 C C . TRP A 1 80 ? -13.604 -9.445 -2.658 1.00 89.88 80 TRP A C 1
ATOM 648 O O . TRP A 1 80 ? -14.525 -10.068 -2.142 1.00 89.88 80 TRP A O 1
ATOM 658 N N . GLU A 1 81 ? -13.657 -8.133 -2.892 1.00 85.62 81 GLU A N 1
ATOM 659 C CA . GLU A 1 81 ? -14.834 -7.321 -2.566 1.00 85.62 81 GLU A CA 1
ATOM 660 C C . GLU A 1 81 ? -16.092 -7.836 -3.280 1.00 85.62 81 GLU A C 1
ATOM 662 O O . GLU A 1 81 ? -17.122 -8.067 -2.650 1.00 85.62 81 GLU A O 1
ATOM 667 N N . ARG A 1 82 ? -15.986 -8.108 -4.587 1.00 86.88 82 ARG A N 1
ATOM 668 C CA . ARG A 1 82 ? -17.099 -8.607 -5.417 1.00 86.88 82 ARG A CA 1
ATOM 669 C C . ARG A 1 82 ? -17.612 -9.996 -5.037 1.00 86.88 82 ARG A C 1
ATOM 671 O O . ARG A 1 82 ? -18.633 -10.405 -5.562 1.00 86.88 82 ARG A O 1
ATOM 678 N N . ARG A 1 83 ? -16.888 -10.749 -4.204 1.00 77.31 83 ARG A N 1
ATOM 679 C CA . ARG A 1 83 ? -17.307 -12.082 -3.734 1.00 77.31 83 ARG A CA 1
ATOM 680 C C . ARG A 1 83 ? -18.063 -12.042 -2.405 1.00 77.31 83 ARG A C 1
ATOM 682 O O . ARG A 1 83 ? -18.514 -13.086 -1.952 1.00 77.31 83 ARG A O 1
ATOM 689 N N . ILE A 1 84 ? -18.108 -10.880 -1.755 1.00 68.06 84 ILE A N 1
ATOM 690 C CA . ILE A 1 84 ? -18.733 -10.682 -0.440 1.00 68.06 84 ILE A CA 1
ATOM 691 C C . ILE A 1 84 ? -20.068 -9.926 -0.572 1.00 68.06 84 ILE A C 1
ATOM 693 O O . ILE A 1 84 ? -20.889 -10.000 0.337 1.00 68.06 84 ILE A O 1
ATOM 697 N N . LYS A 1 85 ? -20.279 -9.221 -1.691 1.00 55.84 85 LYS A N 1
ATOM 698 C CA . LYS A 1 85 ? -21.573 -8.655 -2.102 1.00 55.84 85 LYS A CA 1
ATOM 699 C C . LYS A 1 85 ? -22.360 -9.682 -2.905 1.00 55.84 85 LYS A C 1
ATOM 701 O O . LYS A 1 85 ? -23.598 -9.672 -2.767 1.00 55.84 85 LYS A O 1
#

Radius of gyration: 12.92 Å; chains: 1; bounding box: 33×34×26 Å